Protein AF-A0A7V4J0M0-F1 (afdb_monomer_lite)

Sequence (105 aa):
MLRYRYINKVILLIVSSFFTFSFNSSAGLFSSWRYWMKIDFSGYNKSEVLTNFPVLIAFVEGRNGFKHSQFILPQGGDLRFSTADENTELPYEIEKWDTNGTSLV

Structure (mmCIF, N/CA/C/O backbone):
data_AF-A0A7V4J0M0-F1
#
_entry.id   AF-A0A7V4J0M0-F1
#
loop_
_atom_site.group_PDB
_atom_site.id
_atom_site.type_symbol
_atom_site.label_atom_id
_atom_site.label_alt_id
_atom_site.label_comp_id
_atom_site.label_asym_id
_atom_site.label_entity_id
_atom_site.label_seq_id
_atom_site.pdbx_PDB_ins_code
_atom_site.Cartn_x
_atom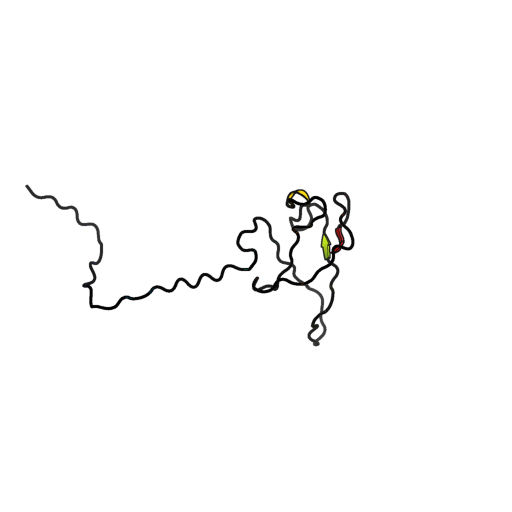_site.Cartn_y
_atom_site.Cartn_z
_atom_site.occupancy
_atom_site.B_iso_or_equiv
_atom_site.auth_seq_id
_atom_site.auth_comp_id
_atom_site.auth_asym_id
_atom_site.auth_atom_id
_atom_site.pdbx_PDB_model_num
ATOM 1 N N . MET A 1 1 ? 16.773 -66.040 -23.007 1.00 45.41 1 MET A N 1
ATOM 2 C CA . MET A 1 1 ? 17.522 -65.512 -21.846 1.00 45.41 1 MET A CA 1
ATOM 3 C C . MET A 1 1 ? 16.803 -64.259 -21.366 1.00 45.41 1 MET A C 1
ATOM 5 O O . MET A 1 1 ? 16.842 -63.245 -22.044 1.00 45.41 1 MET A O 1
ATOM 9 N N . LEU A 1 2 ? 16.028 -64.379 -20.287 1.00 36.72 2 LEU A N 1
ATOM 10 C CA . LEU A 1 2 ? 15.205 -63.300 -19.733 1.00 36.72 2 LEU A CA 1
ATOM 11 C C . LEU A 1 2 ? 16.051 -62.428 -18.801 1.00 36.72 2 LEU A C 1
ATOM 13 O O . LEU A 1 2 ? 16.771 -62.964 -17.960 1.00 36.72 2 LEU A O 1
ATOM 17 N N . ARG A 1 3 ? 15.907 -61.101 -18.875 1.00 44.00 3 ARG A N 1
ATOM 18 C CA . ARG A 1 3 ? 16.226 -60.241 -17.728 1.00 44.00 3 ARG A CA 1
ATOM 19 C C . ARG A 1 3 ? 15.323 -59.009 -17.693 1.00 44.00 3 ARG A C 1
ATOM 21 O O . ARG A 1 3 ? 15.653 -57.957 -18.225 1.00 44.00 3 ARG A O 1
ATOM 28 N N . TYR A 1 4 ? 14.168 -59.172 -17.053 1.00 37.34 4 TYR A N 1
ATOM 29 C CA . TYR A 1 4 ? 13.287 -58.079 -16.644 1.00 37.34 4 TYR A CA 1
ATOM 30 C C . TYR A 1 4 ? 13.845 -57.488 -15.340 1.00 37.34 4 TYR A C 1
ATOM 32 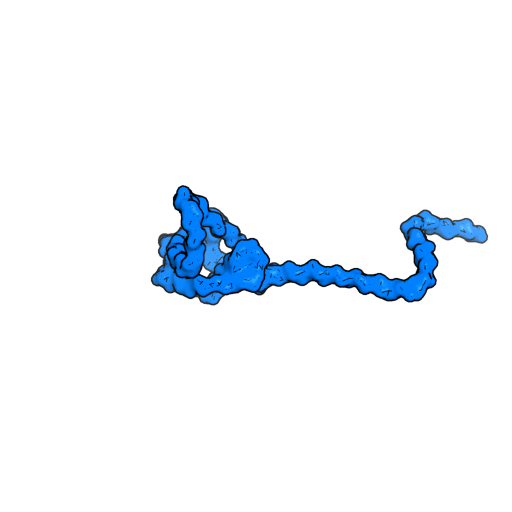O O . TYR A 1 4 ? 14.065 -58.221 -14.374 1.00 37.34 4 TYR A O 1
ATOM 40 N N . ARG A 1 5 ? 14.142 -56.184 -15.311 1.00 49.72 5 ARG A N 1
ATOM 41 C CA . ARG A 1 5 ? 14.666 -55.492 -14.123 1.00 49.72 5 ARG A CA 1
ATOM 42 C C . ARG A 1 5 ? 13.489 -54.858 -13.379 1.00 49.72 5 ARG A C 1
ATOM 44 O O . ARG A 1 5 ? 12.904 -53.894 -13.859 1.00 49.72 5 ARG A O 1
ATOM 51 N N . TYR A 1 6 ? 13.130 -55.436 -12.236 1.00 47.50 6 TYR A N 1
ATOM 52 C CA . TYR A 1 6 ? 12.094 -54.936 -11.332 1.00 47.50 6 TYR A CA 1
ATOM 53 C C . TYR A 1 6 ? 12.506 -53.588 -10.727 1.00 47.50 6 TYR A C 1
ATOM 55 O O . TYR A 1 6 ? 13.536 -53.504 -10.061 1.00 47.50 6 TYR A O 1
ATOM 63 N N . ILE A 1 7 ? 11.687 -52.550 -10.917 1.00 49.44 7 ILE A N 1
ATOM 64 C CA . ILE A 1 7 ? 11.689 -51.358 -10.062 1.00 49.44 7 ILE A CA 1
ATOM 65 C C . ILE A 1 7 ? 10.239 -51.071 -9.669 1.00 49.44 7 ILE A C 1
ATOM 67 O O . ILE A 1 7 ? 9.448 -50.563 -10.457 1.00 49.44 7 ILE A O 1
ATOM 71 N N . ASN A 1 8 ? 9.919 -51.483 -8.444 1.00 42.81 8 ASN A N 1
ATOM 72 C CA . ASN A 1 8 ? 8.903 -50.973 -7.527 1.00 42.81 8 ASN A CA 1
ATOM 73 C C . ASN A 1 8 ? 7.916 -49.947 -8.104 1.00 42.81 8 ASN A C 1
ATOM 75 O O . ASN A 1 8 ? 8.108 -48.739 -7.969 1.00 42.81 8 ASN A O 1
ATOM 79 N N . LYS A 1 9 ? 6.795 -50.431 -8.635 1.00 41.56 9 LYS A N 1
ATOM 80 C CA . LYS A 1 9 ? 5.535 -49.694 -8.577 1.00 41.56 9 LYS A CA 1
ATOM 81 C C . LYS A 1 9 ? 4.474 -50.660 -8.093 1.00 41.56 9 LYS A C 1
ATOM 83 O O . LYS A 1 9 ? 4.166 -51.641 -8.760 1.00 41.56 9 LYS A O 1
ATOM 88 N N . VAL A 1 10 ? 4.002 -50.395 -6.883 1.00 39.25 10 VAL A N 1
ATOM 89 C CA . VAL A 1 10 ? 2.819 -51.002 -6.283 1.00 39.25 10 VAL A CA 1
ATOM 90 C C . VAL A 1 10 ? 1.685 -50.869 -7.301 1.00 39.25 10 VAL A C 1
ATOM 92 O O . VAL A 1 10 ? 1.154 -49.782 -7.505 1.00 39.25 10 VAL A O 1
ATOM 95 N N . ILE A 1 11 ? 1.375 -51.957 -8.005 1.00 44.94 11 ILE A N 1
ATOM 96 C CA . ILE A 1 11 ? 0.162 -52.066 -8.812 1.00 44.94 11 ILE A CA 1
ATOM 97 C C . ILE A 1 11 ? -0.943 -52.387 -7.811 1.00 44.94 11 ILE A C 1
ATOM 99 O O . ILE A 1 11 ? -1.107 -53.531 -7.391 1.00 44.94 11 ILE A O 1
ATOM 103 N N . LEU A 1 12 ? -1.634 -51.344 -7.355 1.00 38.84 12 LEU A N 1
ATOM 104 C CA . LEU A 1 12 ? -2.859 -51.481 -6.582 1.00 38.84 12 LEU A CA 1
ATOM 105 C C . LEU A 1 12 ? -3.993 -51.793 -7.569 1.00 38.84 12 LEU A C 1
ATOM 107 O O . LEU A 1 12 ? -4.228 -51.037 -8.512 1.00 38.84 12 LEU A O 1
ATOM 111 N N . LEU A 1 13 ? -4.642 -52.941 -7.376 1.00 41.66 13 LEU A N 1
ATOM 112 C CA . LEU A 1 13 ? -5.765 -53.415 -8.181 1.00 41.66 13 LEU A CA 1
ATOM 113 C C . LEU A 1 13 ? -6.917 -52.401 -8.142 1.00 41.66 13 LEU A C 1
ATOM 115 O O . LEU A 1 13 ? -7.375 -51.996 -7.075 1.00 41.66 13 LEU A O 1
ATOM 119 N N . ILE A 1 14 ? -7.364 -51.998 -9.330 1.00 49.69 14 ILE A N 1
ATOM 120 C CA . ILE A 1 14 ? -8.439 -51.035 -9.561 1.00 49.69 14 ILE A CA 1
ATOM 121 C C . ILE A 1 14 ? -9.764 -51.664 -9.119 1.00 49.69 14 ILE A C 1
ATOM 123 O O . ILE A 1 14 ? -10.350 -52.472 -9.836 1.00 49.69 14 ILE A O 1
ATOM 127 N N . VAL A 1 15 ? -10.246 -51.276 -7.940 1.00 48.72 15 VAL A N 1
ATOM 128 C CA . VAL A 1 15 ? -11.673 -51.335 -7.618 1.00 48.72 15 VAL A CA 1
ATOM 129 C C . VAL A 1 15 ? -12.269 -50.011 -8.081 1.00 48.72 15 VAL A C 1
ATOM 131 O O . VAL A 1 15 ? -11.713 -48.954 -7.804 1.00 48.72 15 VAL A O 1
ATOM 134 N N . SER A 1 16 ? -13.362 -50.111 -8.831 1.00 57.28 16 SER A N 1
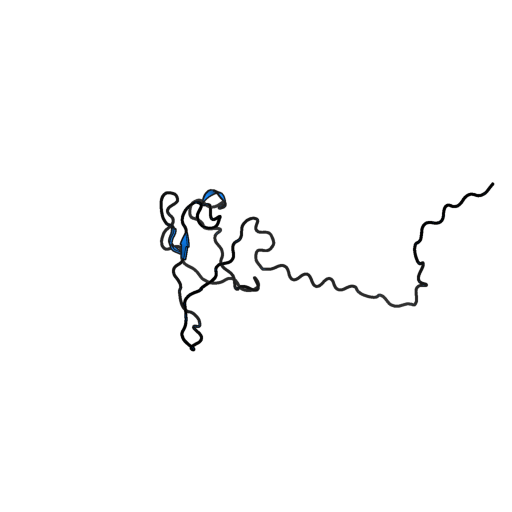ATOM 135 C CA . SER A 1 16 ? -14.204 -49.072 -9.438 1.00 57.28 16 SER A CA 1
ATOM 136 C C . SER A 1 16 ? -14.554 -47.867 -8.533 1.00 57.28 16 SER A C 1
ATOM 138 O O . SER A 1 16 ? -15.716 -47.640 -8.200 1.00 57.28 16 SER A O 1
ATOM 140 N N . SER A 1 17 ? -13.567 -47.047 -8.189 1.00 55.78 17 SER A N 1
ATOM 141 C CA . SER A 1 17 ? -13.740 -45.772 -7.499 1.00 55.78 17 SER A CA 1
ATOM 142 C C . SER A 1 17 ? -12.819 -44.747 -8.143 1.00 55.78 17 SER A C 1
ATOM 144 O O . SER A 1 17 ? -11.602 -44.786 -7.970 1.00 55.78 17 SER A O 1
ATOM 146 N N . PHE A 1 18 ? -13.403 -43.811 -8.889 1.00 52.88 18 PHE A N 1
ATOM 147 C CA . PHE A 1 18 ? -12.728 -42.577 -9.266 1.00 52.88 18 PHE A CA 1
ATOM 148 C C . PHE A 1 18 ? -12.488 -41.777 -7.982 1.00 52.88 18 PHE A C 1
ATOM 150 O O . PHE A 1 18 ? -13.368 -41.061 -7.515 1.00 52.88 18 PHE A O 1
ATOM 157 N N . PHE A 1 19 ? -11.319 -41.939 -7.361 1.00 52.91 19 PHE A N 1
ATOM 158 C CA . PHE A 1 19 ? -10.911 -41.061 -6.273 1.00 52.91 19 PHE A CA 1
ATOM 159 C C . PHE A 1 19 ? -10.529 -39.720 -6.899 1.00 52.91 19 PHE A C 1
ATOM 161 O O . PHE A 1 19 ? -9.440 -39.558 -7.450 1.00 52.91 19 PHE A O 1
ATOM 168 N N . THR A 1 20 ? -11.464 -38.774 -6.900 1.00 48.66 20 THR A N 1
ATOM 169 C CA . THR A 1 20 ? -11.187 -37.402 -7.315 1.00 48.66 20 THR A CA 1
ATOM 170 C C . THR A 1 20 ? -10.221 -36.793 -6.306 1.00 48.66 20 THR A C 1
ATOM 172 O O . THR A 1 20 ? -10.597 -36.504 -5.171 1.00 48.66 20 THR A O 1
ATOM 175 N N . PHE A 1 21 ? -8.964 -36.606 -6.701 1.00 49.16 21 PHE A N 1
ATOM 176 C CA . PHE A 1 21 ? -8.060 -35.729 -5.970 1.00 49.16 21 PHE A CA 1
ATOM 177 C C . PHE A 1 21 ? -8.484 -34.287 -6.259 1.00 49.16 21 PHE A C 1
ATOM 179 O O . PHE A 1 21 ? -8.200 -33.750 -7.328 1.00 49.16 21 PHE A O 1
ATOM 186 N N . SER A 1 22 ? -9.198 -33.668 -5.322 1.00 62.34 22 SER A N 1
ATOM 187 C CA . SER A 1 22 ? -9.439 -32.229 -5.363 1.00 62.34 22 SER A CA 1
ATOM 188 C C . SER A 1 22 ? -8.158 -31.517 -4.941 1.00 62.34 22 SER A C 1
ATOM 190 O O . SER A 1 22 ? -7.811 -31.496 -3.760 1.00 62.34 22 SER A O 1
ATOM 192 N N . PHE A 1 23 ? -7.443 -30.926 -5.896 1.00 49.00 23 PHE A N 1
ATOM 193 C CA . PHE A 1 23 ? -6.432 -29.924 -5.578 1.00 49.00 23 PHE A CA 1
ATOM 194 C C . PHE A 1 23 ? -7.163 -28.622 -5.243 1.00 49.00 23 PHE A C 1
ATOM 196 O O . PHE A 1 23 ? -7.499 -27.844 -6.129 1.00 49.00 23 PHE A O 1
ATOM 203 N N . ASN A 1 24 ? -7.445 -28.391 -3.961 1.00 56.50 24 ASN A N 1
ATOM 204 C CA . ASN A 1 24 ? -7.838 -27.061 -3.505 1.00 56.50 24 ASN A CA 1
ATOM 205 C C . ASN A 1 24 ? -6.572 -26.199 -3.446 1.00 56.50 24 ASN A C 1
ATOM 207 O O . ASN A 1 24 ? -5.928 -26.119 -2.404 1.00 56.50 24 ASN A O 1
ATOM 211 N N . SER A 1 25 ? -6.170 -25.591 -4.561 1.00 62.19 25 SER A N 1
ATOM 212 C CA . SER A 1 25 ? -5.218 -24.481 -4.520 1.00 62.19 25 SER A CA 1
ATOM 213 C C . SER A 1 25 ? -6.012 -23.180 -4.557 1.00 62.19 25 SER A C 1
ATOM 215 O O . SER A 1 25 ? -6.391 -22.722 -5.633 1.00 62.19 25 SER A O 1
ATOM 217 N N . SER A 1 26 ? -6.296 -22.599 -3.390 1.00 69.00 26 SER A N 1
ATOM 218 C CA . SER A 1 26 ? -6.717 -21.198 -3.343 1.00 69.00 26 SER A CA 1
ATOM 219 C C . SER A 1 26 ? -5.466 -20.354 -3.530 1.00 69.00 26 SER A C 1
ATOM 221 O O . SER A 1 26 ? -4.649 -20.252 -2.617 1.00 69.00 26 SER A O 1
ATOM 223 N N . ALA A 1 27 ? -5.262 -19.835 -4.735 1.00 77.50 27 ALA A N 1
ATOM 224 C CA . ALA A 1 27 ? -4.244 -18.824 -4.961 1.00 77.50 27 ALA A CA 1
ATOM 225 C C . ALA A 1 27 ? -4.832 -17.471 -4.525 1.00 77.50 27 ALA A C 1
ATOM 227 O O . ALA A 1 27 ? -5.971 -17.175 -4.886 1.00 77.50 27 ALA A O 1
ATOM 228 N N . GLY A 1 28 ? -4.098 -16.691 -3.724 1.00 85.75 28 GLY A N 1
ATOM 229 C CA . GLY A 1 28 ? -4.526 -15.344 -3.328 1.00 85.75 28 GLY A CA 1
ATOM 230 C C . GLY A 1 28 ? -4.743 -14.435 -4.544 1.00 85.75 28 GLY A C 1
ATOM 231 O O . GLY A 1 28 ? -4.229 -14.711 -5.631 1.00 85.75 28 GLY A O 1
ATOM 232 N N . LEU A 1 29 ? -5.475 -13.330 -4.374 1.00 91.44 29 LEU A N 1
ATOM 233 C CA . LEU A 1 29 ? -5.860 -12.395 -5.446 1.00 91.44 29 LEU A CA 1
ATOM 234 C C . LEU A 1 29 ? -4.682 -11.948 -6.324 1.00 91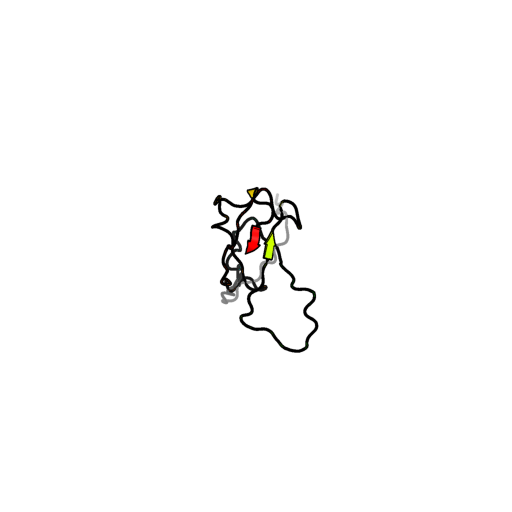.44 29 LEU A C 1
ATOM 236 O O . LEU A 1 29 ? -4.831 -11.746 -7.529 1.00 91.44 29 LEU A O 1
ATOM 240 N N . PHE A 1 30 ? -3.502 -11.820 -5.719 1.00 91.69 30 PHE A N 1
ATOM 241 C CA . PHE A 1 30 ? -2.283 -11.342 -6.362 1.00 91.69 30 PHE A CA 1
ATOM 242 C C . PHE A 1 30 ? -1.208 -12.429 -6.466 1.00 91.69 30 PHE A C 1
ATOM 244 O O . PHE A 1 30 ? -0.025 -12.126 -6.565 1.00 91.69 30 PHE A O 1
ATOM 251 N N . SER A 1 31 ? -1.583 -13.711 -6.494 1.00 91.00 31 SER A N 1
ATOM 252 C CA . SER A 1 31 ? -0.623 -14.825 -6.499 1.00 91.00 31 SER A CA 1
ATOM 253 C C . SER A 1 31 ? 0.342 -14.830 -7.692 1.00 91.00 31 SER A C 1
ATOM 255 O O . SER A 1 31 ? 1.395 -15.461 -7.637 1.00 91.00 31 SER A O 1
ATOM 257 N N . SER A 1 32 ? -0.016 -14.170 -8.798 1.00 91.81 32 SER A N 1
ATOM 258 C CA . SER A 1 32 ? 0.841 -14.016 -9.981 1.00 91.81 32 SER A CA 1
ATOM 259 C C . SER A 1 32 ? 1.796 -12.821 -9.898 1.00 91.81 32 SER A C 1
ATOM 261 O O . SER A 1 32 ? 2.590 -12.609 -10.816 1.00 91.81 32 SER A O 1
ATOM 263 N N . TRP A 1 33 ? 1.699 -12.001 -8.852 1.00 93.69 33 TRP A N 1
ATOM 264 C CA . TRP A 1 33 ? 2.489 -10.789 -8.704 1.00 93.69 33 TRP A CA 1
ATOM 265 C C . TRP A 1 33 ? 3.897 -11.120 -8.230 1.00 93.69 33 TRP A C 1
ATOM 267 O O . TRP A 1 33 ? 4.116 -11.919 -7.323 1.00 93.69 33 TRP A O 1
ATOM 277 N N . ARG A 1 34 ? 4.883 -10.489 -8.868 1.00 94.94 34 ARG A N 1
ATOM 278 C CA . ARG A 1 34 ? 6.297 -10.786 -8.621 1.00 94.94 34 ARG A CA 1
ATOM 279 C C . ARG A 1 34 ? 6.813 -10.199 -7.310 1.00 94.94 34 ARG A C 1
ATOM 281 O O . ARG A 1 34 ? 7.728 -10.763 -6.712 1.00 94.94 34 ARG A O 1
ATOM 288 N N . TYR A 1 35 ? 6.273 -9.054 -6.911 1.00 95.62 35 TYR A N 1
ATOM 289 C CA . TYR A 1 35 ? 6.720 -8.300 -5.750 1.00 95.62 35 TYR A CA 1
ATOM 290 C C . TYR A 1 35 ? 5.556 -8.134 -4.787 1.00 95.62 35 TYR A C 1
ATOM 292 O O . TYR A 1 35 ? 4.467 -7.730 -5.184 1.00 95.62 35 TYR A O 1
ATOM 300 N N . TRP A 1 36 ? 5.806 -8.462 -3.527 1.00 94.62 36 TRP A N 1
ATOM 301 C CA . TRP A 1 36 ? 4.870 -8.293 -2.429 1.00 94.62 36 TRP A CA 1
ATOM 302 C C . TRP A 1 36 ? 5.661 -8.096 -1.141 1.00 94.62 36 TRP A C 1
ATOM 304 O O . TRP A 1 36 ? 6.826 -8.493 -1.034 1.00 94.62 36 TRP A O 1
ATOM 314 N N . MET A 1 37 ? 5.018 -7.488 -0.154 1.00 93.62 37 MET A N 1
ATOM 315 C CA . MET A 1 37 ? 5.540 -7.417 1.201 1.00 93.62 37 MET A CA 1
ATOM 316 C C . MET A 1 37 ? 4.388 -7.443 2.197 1.00 93.62 37 MET A C 1
ATOM 318 O O . MET A 1 37 ? 3.300 -6.950 1.908 1.00 93.62 37 MET A O 1
ATOM 322 N N . LYS A 1 38 ? 4.637 -8.016 3.375 1.00 92.88 38 LYS A N 1
ATOM 323 C CA . LYS A 1 38 ? 3.704 -7.941 4.501 1.00 92.88 38 LYS A CA 1
ATOM 324 C C . LYS A 1 38 ? 3.908 -6.632 5.248 1.00 92.88 38 LYS A C 1
ATOM 326 O O . LYS A 1 38 ? 5.040 -6.179 5.417 1.00 92.88 38 LYS A O 1
ATOM 331 N N . ILE A 1 39 ? 2.799 -6.040 5.673 1.00 92.06 39 ILE A N 1
ATOM 332 C CA . ILE A 1 39 ? 2.772 -4.833 6.491 1.00 92.06 39 ILE A CA 1
ATOM 333 C C . ILE A 1 39 ? 2.161 -5.223 7.828 1.00 92.06 39 ILE A C 1
ATOM 335 O O . ILE A 1 39 ? 1.031 -5.704 7.880 1.00 92.06 39 ILE A O 1
ATOM 339 N N . ASP A 1 40 ? 2.922 -5.013 8.894 1.00 89.56 40 ASP A N 1
ATOM 340 C CA . ASP A 1 40 ? 2.504 -5.302 10.258 1.00 89.56 40 ASP A CA 1
ATOM 341 C C . ASP A 1 40 ? 2.275 -3.994 11.015 1.00 89.56 40 ASP A C 1
ATOM 343 O O . ASP A 1 40 ? 3.165 -3.147 11.127 1.00 89.56 40 ASP A O 1
ATOM 347 N N . PHE A 1 41 ? 1.081 -3.839 11.582 1.00 86.50 41 PHE A N 1
ATOM 348 C CA . PHE A 1 41 ? 0.733 -2.693 12.418 1.00 86.50 41 PHE A CA 1
ATOM 349 C C . PHE A 1 41 ? 1.059 -2.987 13.883 1.00 86.50 41 PHE A C 1
ATOM 351 O O . PHE A 1 41 ? 0.182 -3.203 14.718 1.00 86.50 41 PHE A O 1
ATOM 358 N N . SER A 1 42 ? 2.350 -3.010 14.208 1.00 82.94 42 SER A N 1
ATOM 359 C CA . SER A 1 42 ? 2.803 -3.116 15.595 1.00 82.94 42 SER A CA 1
ATOM 360 C C . SER A 1 42 ? 2.698 -1.758 16.294 1.00 82.94 42 SER A C 1
ATOM 362 O O . SER A 1 42 ? 3.253 -0.777 15.805 1.00 82.94 42 SER A O 1
ATOM 364 N N . GLY A 1 43 ? 2.034 -1.693 17.450 1.00 84.50 43 GLY A N 1
ATOM 365 C CA . GLY A 1 43 ? 2.035 -0.493 18.304 1.00 84.50 43 GLY A CA 1
ATOM 366 C C . GLY A 1 43 ? 0.662 -0.021 18.774 1.00 84.50 43 GLY A C 1
ATOM 367 O O . GLY A 1 43 ? 0.587 0.776 19.707 1.00 84.50 43 GLY A O 1
ATOM 368 N N . TYR A 1 44 ? -0.425 -0.541 18.202 1.00 88.62 44 TYR A N 1
ATOM 369 C CA . TYR A 1 44 ? -1.750 -0.363 18.786 1.00 88.62 44 TYR A CA 1
ATOM 370 C C . TYR A 1 44 ? -1.902 -1.284 20.005 1.00 88.62 44 TYR A C 1
ATOM 372 O O . TYR A 1 44 ? -1.875 -2.504 19.877 1.00 88.62 44 TYR A O 1
ATOM 380 N N . ASN A 1 45 ? -2.010 -0.695 21.196 1.00 91.56 45 ASN A N 1
ATOM 381 C CA . ASN A 1 45 ? -1.986 -1.406 22.480 1.00 91.56 45 ASN A CA 1
ATOM 382 C C . ASN A 1 45 ? -3.297 -1.290 23.273 1.00 91.56 45 ASN A C 1
ATOM 384 O O . ASN A 1 45 ? -3.317 -1.594 24.467 1.00 91.56 45 ASN A O 1
ATOM 388 N N . LYS A 1 46 ? -4.371 -0.811 22.638 1.00 92.69 46 LYS A N 1
ATOM 389 C CA . LYS A 1 46 ? -5.686 -0.720 23.273 1.00 92.69 46 LYS A CA 1
ATOM 390 C C . LYS A 1 46 ? -6.484 -2.001 23.033 1.00 92.69 46 LYS A C 1
ATOM 392 O O . LYS A 1 46 ? -6.139 -2.805 22.170 1.00 92.69 46 LYS A O 1
ATOM 397 N N . SER A 1 47 ? -7.530 -2.203 23.826 1.00 93.38 47 SER A N 1
ATOM 398 C CA . SER A 1 47 ? -8.345 -3.421 23.781 1.00 93.38 47 SER A CA 1
ATOM 399 C C . SER A 1 47 ? -9.429 -3.405 22.705 1.00 93.38 47 SER A C 1
ATOM 401 O O . SER A 1 47 ? -10.016 -4.449 22.429 1.00 93.38 47 SER A O 1
ATOM 403 N N . GLU A 1 48 ? -9.745 -2.247 22.122 1.00 94.69 48 GLU A N 1
ATOM 404 C CA . GLU A 1 48 ? -10.788 -2.139 21.105 1.00 94.69 48 GLU A CA 1
ATOM 405 C C . GLU A 1 48 ? -10.316 -2.644 19.738 1.00 94.69 48 GLU A C 1
ATOM 407 O O . GLU A 1 48 ? -9.185 -2.424 19.321 1.00 94.69 48 GLU A O 1
ATOM 412 N N . VAL A 1 49 ? -11.208 -3.291 18.989 1.00 91.31 49 VAL A N 1
ATOM 413 C CA . VAL A 1 49 ? -10.929 -3.651 17.595 1.00 91.31 49 VAL A CA 1
ATOM 414 C C . VAL A 1 49 ? -11.252 -2.453 16.706 1.00 91.31 49 VAL A C 1
ATOM 416 O O . VAL A 1 49 ? -12.383 -1.968 16.706 1.00 91.31 49 VAL A O 1
ATOM 419 N N . LEU A 1 50 ? -10.271 -1.984 15.932 1.00 90.19 50 LEU A N 1
ATOM 420 C CA . LEU A 1 50 ? -10.482 -0.949 14.921 1.00 90.19 50 LEU A CA 1
ATOM 421 C C . LEU A 1 50 ? -10.944 -1.584 13.605 1.00 90.19 50 LEU A C 1
ATOM 423 O O . LEU A 1 50 ? -10.264 -2.443 13.048 1.00 90.19 50 LEU A O 1
ATOM 427 N N . THR A 1 51 ? -12.084 -1.134 13.090 1.00 90.88 51 THR A N 1
ATOM 428 C CA . THR A 1 51 ? -12.635 -1.555 11.792 1.00 90.88 51 THR A CA 1
ATOM 429 C C . THR A 1 51 ? -12.767 -0.353 10.866 1.00 90.88 51 THR A C 1
ATOM 431 O O . THR A 1 51 ? -13.174 0.709 11.332 1.00 90.88 51 THR A O 1
ATOM 434 N N . ASN A 1 52 ? -12.489 -0.521 9.566 1.00 89.00 52 ASN A N 1
ATOM 435 C CA . ASN A 1 52 ? -12.564 0.551 8.556 1.00 89.00 52 ASN A CA 1
ATOM 436 C C . ASN A 1 52 ? -11.764 1.808 8.945 1.00 89.00 52 ASN A C 1
ATOM 438 O O . ASN A 1 52 ? -12.213 2.936 8.752 1.00 89.00 52 ASN A O 1
ATOM 442 N N . PHE A 1 53 ? -10.593 1.602 9.546 1.00 90.69 53 PHE A N 1
ATOM 443 C CA . PHE A 1 53 ? -9.729 2.674 10.017 1.00 90.69 53 PHE A CA 1
ATOM 444 C C . PHE A 1 53 ? -8.636 2.960 8.973 1.00 90.69 53 PHE A C 1
ATOM 446 O O . PHE A 1 53 ? -7.892 2.035 8.641 1.00 90.69 53 PHE A O 1
ATOM 453 N N . PRO A 1 54 ? -8.524 4.196 8.450 1.00 92.38 54 PRO A N 1
ATOM 454 C CA . PRO A 1 54 ? -7.478 4.541 7.496 1.00 92.38 54 PRO A CA 1
ATOM 455 C C . PRO A 1 54 ? -6.115 4.576 8.189 1.00 92.38 54 PRO A C 1
ATOM 457 O O . PRO A 1 54 ? -5.985 5.072 9.310 1.00 92.38 54 PRO A O 1
ATOM 460 N N . VAL A 1 55 ? -5.089 4.071 7.510 1.00 93.69 55 VAL A N 1
ATOM 461 C CA . VAL A 1 55 ? -3.712 4.106 8.001 1.00 93.69 55 VAL A CA 1
ATOM 462 C C . VAL A 1 55 ? -2.815 4.648 6.906 1.00 93.69 55 VAL A C 1
ATOM 464 O O . VAL A 1 55 ? -2.837 4.130 5.798 1.00 93.69 55 VAL A O 1
ATOM 467 N N . LEU A 1 56 ? -2.009 5.650 7.251 1.00 95.94 56 LEU A N 1
ATOM 468 C CA . LEU A 1 56 ? -0.998 6.197 6.357 1.00 95.94 56 LEU A CA 1
ATOM 469 C C . LEU A 1 56 ? 0.224 5.278 6.311 1.00 95.94 56 LEU A C 1
ATOM 471 O O . LEU A 1 56 ? 0.819 4.960 7.347 1.00 95.94 56 LEU A O 1
ATOM 475 N N . ILE A 1 57 ? 0.639 4.909 5.108 1.00 96.25 57 ILE A N 1
ATOM 476 C CA . ILE A 1 57 ? 1.813 4.094 4.832 1.00 96.25 57 ILE A CA 1
ATOM 477 C C . ILE A 1 57 ? 2.847 4.955 4.106 1.00 96.25 57 ILE A C 1
ATOM 479 O O . ILE A 1 57 ? 2.595 5.552 3.063 1.00 96.25 57 ILE A O 1
ATOM 483 N N . ALA A 1 58 ? 4.052 5.004 4.674 1.00 97.06 58 ALA A N 1
ATOM 484 C CA . ALA A 1 58 ? 5.172 5.757 4.128 1.00 97.06 58 ALA A CA 1
ATOM 485 C C . ALA A 1 58 ? 6.189 4.816 3.473 1.00 97.06 58 ALA A C 1
ATOM 487 O O . ALA A 1 58 ? 6.912 4.083 4.156 1.00 97.06 58 ALA A O 1
ATOM 488 N N . PHE A 1 59 ? 6.282 4.876 2.149 1.00 97.56 59 PHE A N 1
ATOM 489 C CA . PHE A 1 59 ? 7.257 4.126 1.369 1.00 97.56 59 PHE A CA 1
ATOM 490 C C . PHE A 1 59 ? 8.489 4.980 1.075 1.00 97.56 59 PHE A C 1
ATOM 492 O O . PHE A 1 59 ? 8.391 6.094 0.565 1.00 97.56 59 PHE A O 1
ATOM 499 N N . VAL A 1 60 ? 9.664 4.435 1.386 1.00 97.25 60 VAL A N 1
ATOM 500 C CA . VAL A 1 60 ? 10.965 5.074 1.155 1.00 97.25 60 VAL A CA 1
ATOM 501 C C . VAL A 1 60 ? 11.829 4.110 0.357 1.00 97.25 60 VAL A C 1
ATOM 503 O O . VAL A 1 60 ? 11.898 2.926 0.696 1.00 97.25 60 VAL A O 1
ATOM 506 N N . GLU A 1 61 ? 12.498 4.604 -0.685 1.00 97.38 61 GLU A N 1
ATOM 507 C CA . GLU A 1 61 ? 13.347 3.784 -1.556 1.00 97.38 61 GLU A CA 1
ATOM 508 C C . GLU A 1 61 ? 14.374 2.974 -0.744 1.00 97.38 61 GLU A C 1
ATOM 510 O O . GLU A 1 61 ? 15.102 3.502 0.098 1.00 97.38 61 GLU A O 1
ATOM 515 N N . GLY A 1 62 ? 14.418 1.662 -0.981 1.00 95.94 62 GLY A N 1
ATOM 516 C CA . GLY A 1 62 ? 15.338 0.734 -0.326 1.00 95.94 62 GLY A CA 1
ATOM 517 C C . GLY A 1 62 ? 14.969 0.350 1.111 1.00 95.94 62 GLY A C 1
ATOM 518 O O . GLY A 1 62 ? 15.576 -0.575 1.656 1.00 95.94 62 GLY A O 1
ATOM 519 N N . ARG A 1 63 ? 13.973 0.989 1.740 1.00 95.06 63 ARG A N 1
ATOM 520 C CA . ARG A 1 63 ? 13.525 0.631 3.093 1.00 95.06 63 ARG A CA 1
ATOM 521 C C . ARG A 1 63 ? 12.643 -0.616 3.041 1.00 95.06 63 ARG A C 1
ATOM 523 O O . ARG A 1 63 ? 11.725 -0.701 2.237 1.00 95.06 63 ARG A O 1
ATOM 530 N N . ASN A 1 64 ? 12.916 -1.586 3.915 1.00 91.50 64 ASN A N 1
ATOM 531 C CA . ASN A 1 64 ? 12.166 -2.848 4.018 1.00 91.50 64 ASN A CA 1
ATOM 532 C C . ASN A 1 64 ? 12.019 -3.601 2.677 1.00 91.50 64 ASN A C 1
ATOM 534 O O . ASN A 1 64 ? 11.045 -4.315 2.465 1.00 91.50 64 ASN A O 1
ATOM 538 N N . GLY A 1 65 ? 12.985 -3.435 1.765 1.00 92.38 65 GLY A N 1
ATOM 539 C CA . GLY A 1 65 ? 12.972 -4.076 0.448 1.00 92.38 65 GLY A CA 1
ATOM 540 C C . GLY A 1 65 ? 12.064 -3.415 -0.598 1.00 92.38 65 GLY A C 1
ATOM 541 O O . GLY A 1 65 ? 12.053 -3.885 -1.737 1.00 92.38 65 GLY A O 1
ATOM 542 N N . PHE A 1 66 ? 11.364 -2.329 -0.255 1.00 96.19 66 PHE A N 1
ATOM 543 C CA . PHE A 1 66 ? 10.561 -1.550 -1.196 1.00 96.19 66 PHE A CA 1
ATOM 544 C C . PHE A 1 66 ? 11.453 -0.835 -2.218 1.00 96.19 66 PHE A C 1
ATOM 546 O O . PHE A 1 66 ? 12.455 -0.213 -1.847 1.00 96.19 66 PHE A O 1
ATOM 553 N N . LYS A 1 67 ? 11.089 -0.902 -3.504 1.00 97.19 67 LYS A N 1
ATOM 554 C CA . LYS A 1 67 ? 11.758 -0.155 -4.577 1.00 97.19 67 LYS A CA 1
ATOM 555 C C . LYS A 1 67 ? 10.747 0.352 -5.595 1.00 97.19 67 LYS A C 1
ATOM 557 O O 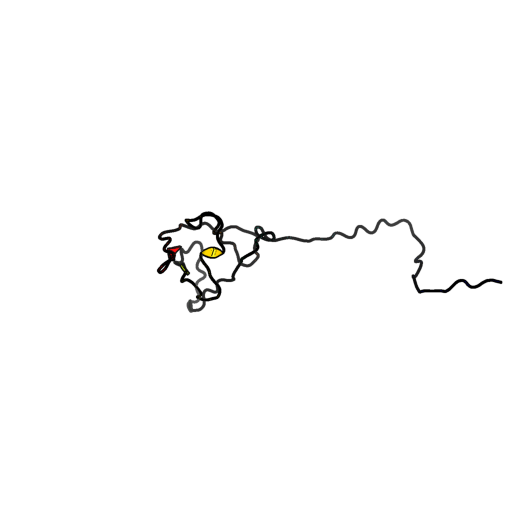. LYS A 1 67 ? 10.003 -0.444 -6.161 1.00 97.19 67 LYS A O 1
ATOM 562 N N . HIS A 1 68 ? 10.803 1.633 -5.944 1.00 97.31 68 HIS A N 1
ATOM 563 C CA . HIS A 1 68 ? 9.941 2.208 -6.983 1.00 97.31 68 HIS A CA 1
ATOM 564 C C . HIS A 1 68 ? 10.161 1.546 -8.356 1.00 97.31 68 HIS A C 1
ATOM 566 O O . HIS A 1 68 ? 9.243 1.458 -9.161 1.00 97.31 68 HIS A O 1
ATOM 572 N N . SER A 1 69 ? 11.357 1.002 -8.605 1.00 96.88 69 SER A N 1
ATOM 573 C CA . SER A 1 69 ? 11.677 0.246 -9.830 1.00 96.88 69 SER A CA 1
ATOM 574 C C . SER A 1 69 ? 10.947 -1.099 -9.974 1.00 96.88 69 SER A C 1
ATOM 576 O O . SER A 1 69 ? 11.063 -1.737 -11.018 1.00 96.88 69 SER A O 1
ATOM 578 N N . GLN A 1 70 ? 10.218 -1.554 -8.948 1.00 96.69 70 GLN A N 1
ATOM 579 C CA . GLN A 1 70 ? 9.383 -2.761 -9.011 1.00 96.69 70 GLN A CA 1
ATOM 580 C C . GLN A 1 70 ? 8.031 -2.515 -9.697 1.00 96.69 70 GLN A C 1
ATOM 582 O O . GLN A 1 70 ? 7.381 -3.484 -10.086 1.00 96.69 70 GLN A O 1
ATOM 587 N N . PHE A 1 71 ? 7.629 -1.251 -9.847 1.00 96.81 71 PHE A N 1
ATOM 588 C CA . PHE A 1 71 ? 6.359 -0.849 -10.445 1.00 96.81 71 PHE A CA 1
ATOM 589 C C . PHE A 1 71 ? 6.502 -0.693 -11.958 1.00 96.81 71 PHE A C 1
ATOM 591 O O . PHE A 1 71 ? 7.496 -0.162 -12.459 1.00 96.81 71 PHE A O 1
ATOM 598 N N . ILE A 1 72 ? 5.490 -1.146 -12.692 1.00 96.25 72 ILE A N 1
ATOM 599 C CA . ILE A 1 72 ? 5.385 -0.964 -14.141 1.00 96.25 72 ILE A CA 1
ATOM 600 C C . ILE A 1 72 ? 4.836 0.431 -14.443 1.00 96.25 72 ILE A C 1
ATOM 602 O O . ILE A 1 72 ? 5.259 1.063 -15.414 1.00 96.25 72 ILE A O 1
ATOM 606 N N . LEU A 1 73 ? 3.898 0.925 -13.626 1.00 96.44 73 LEU A N 1
ATOM 607 C CA . LEU A 1 73 ? 3.274 2.225 -13.843 1.00 96.44 73 LEU A CA 1
ATOM 608 C C . LEU A 1 73 ? 4.052 3.331 -13.108 1.00 96.44 73 LEU A C 1
ATOM 610 O O . LEU A 1 73 ? 4.262 3.226 -11.899 1.00 96.44 73 LEU A O 1
ATOM 614 N N . PRO A 1 74 ? 4.441 4.433 -13.784 1.00 91.88 74 PRO A N 1
ATOM 615 C CA . PRO A 1 74 ? 5.334 5.441 -13.199 1.00 91.88 74 PRO A CA 1
ATOM 616 C C . PRO A 1 74 ? 4.800 6.145 -11.940 1.00 91.88 74 PRO A C 1
ATOM 618 O O . PRO A 1 74 ? 5.590 6.662 -11.155 1.00 91.88 74 PRO A O 1
ATOM 621 N N . GLN A 1 75 ? 3.478 6.164 -11.743 1.00 95.62 75 GLN A N 1
ATOM 622 C CA . GLN A 1 75 ? 2.800 6.741 -10.574 1.00 95.62 75 GLN A CA 1
ATOM 623 C C . GLN A 1 75 ? 2.314 5.679 -9.568 1.00 95.62 75 GLN A C 1
ATOM 625 O O . GLN A 1 75 ? 1.436 5.962 -8.760 1.00 95.62 75 GLN A O 1
ATOM 630 N N . GLY A 1 76 ? 2.819 4.441 -9.643 1.00 95.69 76 GLY A N 1
ATOM 631 C CA . GLY A 1 76 ? 2.419 3.363 -8.731 1.00 95.69 76 GLY A CA 1
ATOM 632 C C . GLY A 1 76 ? 0.985 2.867 -8.951 1.00 95.69 76 GLY A C 1
ATOM 633 O O . GLY A 1 76 ? 0.366 2.336 -8.035 1.00 95.69 76 GLY A O 1
ATOM 634 N N . GLY A 1 77 ? 0.429 3.032 -10.158 1.00 96.62 77 GLY A N 1
ATOM 635 C CA . GLY A 1 77 ? -0.948 2.615 -10.477 1.00 96.62 77 GLY A CA 1
ATOM 636 C C . GLY A 1 77 ? -1.188 1.102 -10.376 1.00 96.62 77 GLY A C 1
ATOM 637 O O . GLY A 1 77 ? -2.331 0.642 -10.365 1.00 96.62 77 GLY A O 1
ATOM 638 N N . ASP A 1 78 ? -0.113 0.325 -10.296 1.00 96.44 78 ASP A N 1
ATOM 639 C CA . ASP A 1 78 ? -0.071 -1.104 -10.026 1.00 96.44 78 ASP A CA 1
ATOM 640 C C . ASP A 1 78 ? 0.295 -1.415 -8.565 1.00 96.44 78 ASP A C 1
ATOM 642 O O . ASP A 1 78 ? 0.682 -2.530 -8.271 1.00 96.44 78 ASP A O 1
ATOM 646 N N . LEU A 1 79 ? 0.155 -0.482 -7.619 1.00 97.06 79 LEU A N 1
ATOM 647 C CA . LEU A 1 79 ? 0.160 -0.792 -6.184 1.00 97.06 79 LEU A CA 1
ATOM 648 C C . LEU A 1 79 ? -1.168 -1.435 -5.783 1.00 97.06 79 LEU A C 1
ATOM 650 O O . LEU A 1 79 ? -2.213 -0.976 -6.222 1.00 97.06 79 LEU A O 1
ATOM 654 N N . ARG A 1 80 ? -1.163 -2.477 -4.952 1.00 97.19 80 ARG A N 1
ATOM 655 C CA . ARG A 1 80 ? -2.390 -3.090 -4.420 1.00 97.19 80 ARG A CA 1
ATOM 656 C C . ARG A 1 80 ? -2.201 -3.472 -2.962 1.00 97.19 80 ARG A C 1
ATOM 658 O O . ARG A 1 80 ? -1.111 -3.886 -2.571 1.00 97.19 80 ARG A O 1
ATOM 665 N N . PHE A 1 81 ? -3.275 -3.378 -2.185 1.00 96.62 81 PHE A N 1
ATOM 666 C CA . PHE A 1 81 ? -3.329 -3.862 -0.809 1.00 96.62 81 PHE A CA 1
ATOM 667 C C . PHE A 1 81 ? -4.358 -4.975 -0.703 1.00 96.62 81 PHE A C 1
ATOM 669 O O . PHE A 1 81 ? -5.388 -4.950 -1.371 1.00 96.62 81 PHE A O 1
ATOM 676 N N . SER A 1 82 ? -4.089 -5.951 0.154 1.00 96.31 82 SER A N 1
ATOM 677 C CA . SER A 1 82 ? -5.055 -6.996 0.475 1.00 96.31 82 SER A CA 1
ATOM 678 C C . SER A 1 82 ? -5.050 -7.302 1.962 1.00 96.31 82 SER A C 1
ATOM 680 O O . SER A 1 82 ? -4.126 -6.926 2.690 1.00 96.31 82 SER A O 1
ATOM 682 N N . THR A 1 83 ? -6.101 -7.976 2.413 1.00 94.12 83 THR A N 1
ATOM 683 C CA . THR A 1 83 ? -6.136 -8.628 3.719 1.00 94.12 83 THR A CA 1
ATOM 684 C C . THR A 1 83 ? -4.993 -9.635 3.849 1.00 94.12 83 THR A C 1
ATOM 686 O O . THR A 1 83 ? -4.464 -10.137 2.862 1.00 94.12 83 THR A O 1
ATOM 689 N N . ALA A 1 84 ? -4.603 -9.957 5.083 1.00 91.25 84 ALA A N 1
ATOM 690 C CA . ALA A 1 84 ? -3.463 -10.840 5.345 1.00 91.25 84 ALA A CA 1
ATOM 691 C C . ALA A 1 84 ? -3.636 -12.280 4.815 1.00 91.25 84 ALA A C 1
ATOM 693 O O . ALA A 1 84 ? -2.650 -13.004 4.694 1.00 91.25 84 ALA A O 1
ATOM 694 N N . ASP A 1 85 ? -4.872 -12.696 4.530 1.00 91.88 85 ASP A N 1
ATOM 695 C CA . ASP A 1 85 ? -5.204 -13.970 3.884 1.00 91.88 85 ASP A CA 1
ATOM 696 C C . ASP A 1 85 ? -5.212 -13.888 2.346 1.00 91.88 85 ASP A C 1
ATOM 698 O O . ASP A 1 85 ? -5.515 -14.878 1.688 1.00 91.88 85 ASP A O 1
ATOM 702 N N . GLU A 1 86 ? -4.882 -12.719 1.785 1.00 91.75 86 GLU A N 1
ATOM 703 C CA . GLU A 1 86 ? -4.750 -12.432 0.353 1.00 91.75 86 GLU A CA 1
ATOM 704 C C . GLU A 1 86 ? -6.046 -12.627 -0.454 1.00 91.75 86 GLU A C 1
ATOM 706 O O . GLU A 1 86 ? -6.006 -12.685 -1.683 1.00 91.75 86 GLU A O 1
ATOM 711 N N . ASN A 1 87 ? -7.206 -12.704 0.209 1.00 93.19 87 ASN A N 1
ATOM 712 C CA . ASN A 1 87 ? -8.490 -12.996 -0.440 1.00 93.19 87 ASN A CA 1
ATOM 713 C C . ASN A 1 87 ? -9.342 -11.755 -0.726 1.00 93.19 87 ASN A C 1
ATOM 715 O O . ASN A 1 87 ? -10.284 -11.837 -1.512 1.00 93.19 87 ASN A O 1
ATOM 719 N N . THR A 1 88 ? -9.048 -10.618 -0.090 1.00 94.62 88 THR A N 1
ATOM 720 C CA . THR A 1 88 ? -9.820 -9.376 -0.244 1.00 94.62 88 THR A CA 1
ATOM 721 C C . THR A 1 88 ? -8.892 -8.209 -0.540 1.00 94.62 88 THR A C 1
ATOM 723 O O . THR A 1 88 ? -7.978 -7.939 0.234 1.00 94.62 88 THR A O 1
ATOM 726 N N . GLU A 1 89 ? -9.131 -7.503 -1.645 1.00 96.25 89 GLU A N 1
ATOM 727 C CA . GLU A 1 89 ? -8.447 -6.246 -1.955 1.00 96.25 89 GLU A CA 1
ATOM 728 C C . GLU A 1 89 ? -8.979 -5.129 -1.046 1.00 96.25 89 GLU A C 1
ATOM 730 O O . GLU A 1 89 ? -10.184 -5.033 -0.801 1.00 96.25 89 GLU A O 1
ATOM 735 N N . LEU A 1 90 ? -8.080 -4.297 -0.524 1.00 95.94 90 LEU A N 1
ATOM 736 C CA . LEU A 1 90 ? -8.419 -3.192 0.370 1.00 95.94 90 LEU A CA 1
ATOM 737 C C . LEU A 1 90 ? -8.418 -1.863 -0.398 1.00 95.94 90 LEU A C 1
ATOM 739 O O . LEU A 1 90 ? -7.519 -1.644 -1.212 1.00 95.94 90 LEU A O 1
ATOM 743 N N . PRO A 1 91 ? -9.380 -0.957 -0.135 1.00 96.62 91 PRO A N 1
ATOM 744 C CA . PRO A 1 91 ? -9.359 0.382 -0.710 1.00 96.62 91 PRO A CA 1
ATOM 745 C C . PRO A 1 91 ? -8.172 1.185 -0.166 1.00 96.62 91 PRO A C 1
ATOM 747 O O . PRO A 1 91 ? -7.807 1.052 1.002 1.00 96.62 91 PRO A O 1
ATOM 750 N N . TYR A 1 92 ? -7.592 2.032 -1.013 1.00 97.25 92 TYR A N 1
ATOM 751 C CA . TYR A 1 92 ? -6.455 2.893 -0.691 1.00 97.25 92 TYR A CA 1
ATOM 752 C C . TYR A 1 92 ? -6.455 4.127 -1.604 1.00 97.25 92 TYR A C 1
ATOM 754 O O . TYR A 1 92 ? -7.132 4.138 -2.637 1.00 97.25 92 TYR A O 1
ATOM 762 N N . GLU A 1 93 ? -5.676 5.146 -1.250 1.00 97.38 93 GLU A N 1
ATOM 763 C CA . GLU A 1 93 ? -5.480 6.344 -2.065 1.00 97.38 93 GLU A CA 1
ATOM 764 C C . GLU A 1 93 ? -4.004 6.737 -2.053 1.00 97.38 93 GLU A C 1
ATOM 766 O O . GLU A 1 93 ? -3.391 6.825 -1.002 1.00 97.38 93 GLU A O 1
ATOM 771 N N . ILE A 1 94 ? -3.416 6.985 -3.224 1.00 97.75 94 ILE A N 1
ATOM 772 C CA . ILE A 1 94 ? -2.036 7.479 -3.291 1.00 97.75 94 ILE A CA 1
ATOM 773 C C . ILE A 1 94 ? -2.064 8.993 -3.071 1.00 97.75 94 ILE A C 1
ATOM 775 O O . ILE A 1 94 ? -2.319 9.750 -4.007 1.00 97.75 94 ILE A O 1
ATOM 779 N N . GLU A 1 95 ? -1.770 9.435 -1.849 1.00 97.94 95 GLU A N 1
ATOM 780 C CA . GLU A 1 95 ? -1.674 10.861 -1.512 1.00 97.94 95 GLU A CA 1
ATOM 781 C C . GLU A 1 95 ? -0.457 11.524 -2.171 1.00 97.94 95 GLU A C 1
ATOM 783 O O . GLU A 1 95 ? -0.499 12.682 -2.595 1.00 97.94 95 GLU A 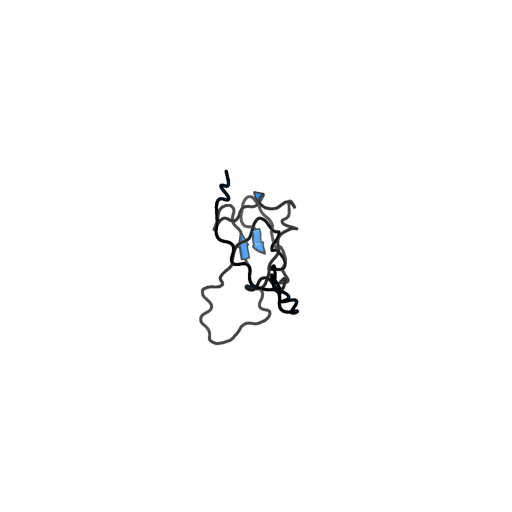O 1
ATOM 788 N N . LYS A 1 96 ? 0.664 10.795 -2.248 1.00 98.25 96 LYS A N 1
ATOM 789 C CA . LYS A 1 96 ? 1.916 11.287 -2.827 1.00 98.25 96 LYS A CA 1
ATOM 790 C C . LYS A 1 96 ? 2.745 10.142 -3.397 1.00 98.25 96 LYS A C 1
ATOM 792 O O . LYS A 1 96 ? 3.013 9.162 -2.712 1.00 98.25 96 LYS A O 1
ATOM 797 N N . TRP A 1 97 ? 3.268 10.321 -4.607 1.00 98.06 97 TRP A N 1
ATOM 798 C CA . TRP A 1 97 ? 4.250 9.412 -5.200 1.00 98.06 97 TRP A CA 1
ATOM 799 C C . TRP A 1 97 ? 5.541 10.167 -5.523 1.00 98.06 97 TRP A C 1
ATOM 801 O O . TRP A 1 97 ? 5.562 11.019 -6.411 1.00 98.06 97 TRP A O 1
ATOM 811 N N . ASP A 1 98 ? 6.609 9.900 -4.773 1.00 97.75 98 ASP A N 1
ATOM 812 C CA . ASP A 1 98 ? 7.884 10.616 -4.853 1.00 97.75 98 ASP A CA 1
ATOM 813 C C . ASP A 1 98 ? 9.060 9.645 -4.773 1.00 97.75 98 ASP A C 1
ATOM 815 O O . ASP A 1 98 ? 9.517 9.246 -3.702 1.00 97.75 98 ASP A O 1
ATOM 819 N N . THR A 1 99 ? 9.578 9.304 -5.953 1.00 96.75 99 THR A N 1
ATOM 820 C CA . THR A 1 99 ? 10.675 8.347 -6.131 1.00 96.75 99 THR A CA 1
ATOM 821 C C . THR A 1 99 ? 12.008 8.832 -5.559 1.00 96.75 99 THR A C 1
ATOM 823 O O . THR A 1 99 ? 12.930 8.033 -5.422 1.00 96.75 99 THR A O 1
ATOM 826 N N . ASN A 1 100 ? 12.136 10.128 -5.257 1.00 96.12 100 ASN A N 1
ATOM 827 C CA . ASN A 1 100 ? 13.340 10.729 -4.674 1.00 96.12 100 ASN A CA 1
ATOM 828 C C . ASN A 1 100 ? 13.175 11.030 -3.177 1.00 96.12 100 ASN A C 1
ATOM 830 O O . ASN A 1 100 ? 14.081 11.591 -2.558 1.00 96.12 100 ASN A O 1
ATOM 834 N N . GLY A 1 101 ? 12.032 10.674 -2.595 1.00 96.62 101 GLY A N 1
ATOM 835 C CA . GLY A 1 101 ? 11.691 10.969 -1.215 1.00 96.62 101 GLY A CA 1
ATOM 836 C C . GLY A 1 101 ? 10.808 9.886 -0.612 1.00 96.62 101 GLY A C 1
ATOM 837 O O . GLY A 1 101 ? 11.134 8.698 -0.652 1.00 96.62 101 GLY A O 1
ATOM 838 N N . THR A 1 102 ? 9.709 10.330 -0.007 1.00 98.31 102 THR A N 1
ATOM 839 C CA . THR A 1 102 ? 8.721 9.455 0.625 1.00 98.31 102 THR A CA 1
ATOM 840 C C . THR A 1 102 ? 7.421 9.512 -0.160 1.00 98.31 102 THR A C 1
ATOM 842 O O . THR A 1 102 ? 6.828 10.590 -0.293 1.00 98.31 102 THR A O 1
ATOM 845 N N . SER A 1 103 ? 6.978 8.347 -0.619 1.00 98.38 103 SER A N 1
ATOM 846 C CA . SER A 1 103 ? 5.641 8.131 -1.164 1.00 98.38 103 SER A CA 1
ATOM 847 C C . SER A 1 103 ? 4.675 7.820 -0.020 1.00 98.38 103 SER A C 1
ATOM 849 O O . SER A 1 103 ? 5.021 7.083 0.904 1.00 98.38 103 SER A O 1
ATOM 851 N N . LEU A 1 104 ? 3.492 8.421 -0.066 1.00 98.38 104 LEU A N 1
ATOM 852 C CA . LEU A 1 104 ? 2.452 8.354 0.953 1.00 98.38 104 LEU A CA 1
ATOM 853 C C . LEU A 1 104 ? 1.192 7.766 0.327 1.00 98.38 104 LEU A C 1
ATOM 855 O O . LEU A 1 104 ? 0.756 8.235 -0.729 1.00 98.38 104 LEU A O 1
ATOM 859 N N . VAL A 1 105 ? 0.662 6.729 0.966 1.00 97.12 105 VAL A N 1
ATOM 860 C CA . VAL A 1 105 ? -0.517 5.966 0.539 1.00 97.12 105 VAL A CA 1
ATOM 861 C C . VAL A 1 105 ? -1.370 5.622 1.750 1.00 97.12 105 VAL A C 1
ATOM 863 O O . VAL A 1 105 ? -0.760 5.430 2.826 1.00 97.12 105 VAL A O 1
#

pLDDT: mean 82.93, std 20.16, range [36.72, 98.38]

Radius of gyration: 24.67 Å; chains: 1; bounding box: 32×77×46 Å

Foldseek 3Di:
DDDDDDDDDPPDDDDPDPPDPDPPDPQFPCNVQPDDDDDDDPDPDDPDDDDPDDDKDKDDDPPPNDHCVSDPDNQPPVDWDADPVRHGTDDDDFPADDRPGITID

Secondary structure (DSSP, 8-state):
---------------S------------TTTT-S-------TT--SSSPP-S-----EEETTGGG--GGG-SSTT-TT--EE-TTSSSEEP---SB--TTSEEE-